Protein AF-A0A927RJQ7-F1 (afdb_monomer)

Structure (mmCIF, N/CA/C/O backbone):
data_AF-A0A927RJQ7-F1
#
_entry.id   AF-A0A927RJQ7-F1
#
loop_
_atom_site.group_PDB
_atom_site.id
_atom_site.type_symbol
_atom_site.label_atom_id
_atom_site.label_alt_id
_atom_site.label_comp_id
_atom_site.label_asym_id
_atom_site.label_entity_id
_atom_site.label_seq_id
_atom_site.pdbx_PDB_ins_code
_atom_site.Cartn_x
_atom_site.Cartn_y
_atom_site.Cartn_z
_atom_site.occupancy
_atom_site.B_iso_or_equiv
_atom_site.auth_seq_id
_atom_site.auth_comp_id
_atom_site.auth_asym_id
_atom_site.auth_atom_id
_atom_site.pdbx_PDB_model_num
ATOM 1 N N . MET A 1 1 ? -22.411 26.945 15.233 1.00 39.84 1 MET A N 1
ATOM 2 C CA . MET A 1 1 ? -22.523 25.471 15.113 1.00 39.84 1 MET A CA 1
ATOM 3 C C . MET A 1 1 ? -21.131 24.851 15.158 1.00 39.84 1 MET A C 1
ATOM 5 O O . MET A 1 1 ? -20.346 25.070 14.247 1.00 39.84 1 MET A O 1
ATOM 9 N N . SER A 1 2 ? -20.791 24.143 16.237 1.00 41.03 2 SER A N 1
ATOM 10 C CA . SER A 1 2 ? -19.469 23.525 16.415 1.00 41.03 2 SER A CA 1
ATOM 11 C C . SER A 1 2 ? -19.493 22.096 15.864 1.00 41.03 2 SER A C 1
ATOM 13 O O . SER A 1 2 ? -20.116 21.210 16.450 1.00 41.03 2 SER A O 1
ATOM 15 N N . TYR A 1 3 ? -18.861 21.863 14.710 1.00 45.94 3 TYR A N 1
ATOM 16 C CA . TYR A 1 3 ? -18.713 20.521 14.148 1.00 45.94 3 TYR A CA 1
ATOM 17 C C . TYR A 1 3 ? -17.745 19.719 15.024 1.00 45.94 3 TYR A C 1
ATOM 19 O O . TYR A 1 3 ? -16.527 19.770 14.841 1.00 45.94 3 TYR A O 1
ATOM 27 N N . LYS A 1 4 ? -18.278 18.950 15.979 1.00 44.16 4 LYS A N 1
ATOM 28 C CA . LYS A 1 4 ? -17.515 17.904 16.668 1.00 44.16 4 LYS A CA 1
ATOM 29 C C . LYS A 1 4 ? -17.004 16.924 15.605 1.00 44.16 4 LYS A C 1
ATOM 31 O O . LYS A 1 4 ? -17.739 16.048 15.157 1.00 44.16 4 LYS A O 1
ATOM 36 N N . LYS A 1 5 ? -15.741 17.071 15.180 1.00 49.97 5 LYS A N 1
ATOM 37 C CA . LYS A 1 5 ? -15.029 16.072 14.369 1.00 49.97 5 LYS A CA 1
ATOM 38 C C . LYS A 1 5 ? -15.040 14.767 15.158 1.00 49.97 5 LYS A C 1
ATOM 40 O O . LYS A 1 5 ? -14.215 14.581 16.050 1.00 49.97 5 LYS A O 1
ATOM 45 N N . SER A 1 6 ? -15.964 13.861 14.847 1.00 49.88 6 SER A N 1
ATOM 46 C CA . SER A 1 6 ? -15.904 12.499 15.360 1.00 49.88 6 SER A CA 1
ATOM 47 C C . SER A 1 6 ? -14.583 11.909 14.867 1.00 49.88 6 SER A C 1
ATOM 49 O O . SER A 1 6 ? -14.448 11.586 13.682 1.00 49.88 6 SER A O 1
ATOM 51 N N . LYS A 1 7 ? -13.577 11.815 15.741 1.00 58.91 7 LYS A N 1
ATOM 52 C CA . LYS A 1 7 ? -12.366 11.035 15.476 1.00 58.91 7 LYS A CA 1
ATOM 53 C C . LYS A 1 7 ? -12.808 9.574 15.440 1.00 58.91 7 LYS A C 1
ATOM 55 O O . LYS A 1 7 ? -12.775 8.885 16.451 1.00 58.91 7 LYS A O 1
ATOM 60 N N . GLY A 1 8 ? -13.338 9.139 14.296 1.00 66.00 8 GLY A N 1
ATOM 61 C CA . GLY A 1 8 ? -13.826 7.779 14.119 1.00 66.00 8 GLY A CA 1
ATOM 62 C C . GLY A 1 8 ? -12.719 6.803 14.499 1.00 66.00 8 GLY A C 1
ATOM 63 O O . GLY A 1 8 ? -11.584 6.961 14.041 1.00 66.00 8 GLY A O 1
ATOM 64 N N . LYS A 1 9 ? -13.042 5.833 15.360 1.00 85.56 9 LYS A N 1
ATOM 65 C CA . LYS A 1 9 ? -12.100 4.820 15.843 1.00 85.56 9 LYS A CA 1
ATOM 66 C C . LYS A 1 9 ? -11.418 4.156 14.644 1.00 85.56 9 LYS A C 1
ATOM 68 O O . LYS A 1 9 ? -12.088 3.656 13.740 1.00 85.56 9 LYS A O 1
ATOM 73 N N . TRP A 1 10 ? -10.088 4.192 14.618 1.00 89.12 10 TRP A N 1
ATOM 74 C CA . TRP A 1 10 ? -9.316 3.492 13.599 1.00 89.12 10 TRP A CA 1
ATOM 75 C C . TRP A 1 10 ? -9.383 1.993 13.876 1.00 89.12 10 TRP A C 1
ATOM 77 O O . TRP A 1 10 ? -9.101 1.533 14.980 1.00 89.12 10 TRP A O 1
ATOM 87 N N . SER A 1 11 ? -9.774 1.239 12.861 1.00 92.06 11 SER A N 1
ATOM 88 C CA . SER A 1 11 ? -9.804 -0.219 12.865 1.00 92.06 11 SER A CA 1
ATOM 89 C C . SER A 1 11 ? -8.676 -0.747 11.990 1.00 92.06 11 SER A C 1
ATOM 91 O O . SER A 1 11 ? -8.353 -0.149 10.958 1.00 92.06 11 SER A O 1
ATOM 93 N N . ARG A 1 12 ? -8.072 -1.864 12.404 1.00 93.38 12 ARG A N 1
ATOM 94 C CA . ARG A 1 12 ? -7.095 -2.573 11.572 1.00 93.38 12 ARG A CA 1
ATOM 95 C C . ARG A 1 12 ? -7.773 -3.052 10.289 1.00 93.38 12 ARG A C 1
ATOM 97 O O . ARG A 1 12 ? -8.951 -3.403 10.279 1.00 93.38 12 ARG A O 1
ATOM 104 N N . SER A 1 13 ? -7.016 -3.030 9.207 1.00 93.06 13 SER A N 1
ATOM 105 C CA . SER A 1 13 ? -7.441 -3.433 7.874 1.00 93.06 13 SER A CA 1
ATOM 106 C C . SER A 1 13 ? -6.27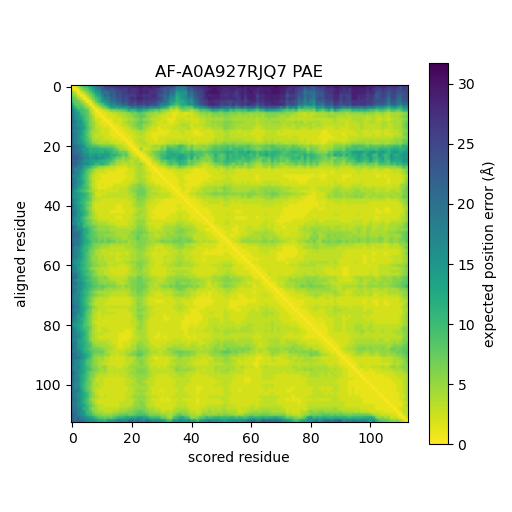2 -4.124 7.181 1.00 93.06 13 SER A C 1
ATOM 108 O O . SER A 1 13 ? -5.122 -3.893 7.534 1.00 93.06 13 SER A O 1
ATOM 110 N N . HIS A 1 14 ? -6.569 -4.965 6.197 1.00 93.38 14 HIS A N 1
ATOM 111 C CA . HIS A 1 14 ? -5.573 -5.653 5.376 1.00 93.38 14 HIS A CA 1
ATOM 112 C C . HIS A 1 14 ? -6.112 -5.771 3.950 1.00 93.38 14 HIS A C 1
ATOM 114 O O . HIS A 1 14 ? -6.355 -6.863 3.449 1.00 93.38 14 HIS A O 1
ATOM 120 N N . LEU A 1 15 ? -6.396 -4.623 3.331 1.00 94.81 15 LEU A N 1
ATOM 121 C CA . LEU A 1 15 ? -7.060 -4.563 2.030 1.00 94.81 15 LEU A CA 1
ATOM 122 C C . LEU A 1 15 ? -6.147 -3.931 0.994 1.00 94.81 15 LEU A C 1
ATOM 124 O O . LEU A 1 15 ? -5.540 -2.896 1.252 1.00 94.81 15 LEU A O 1
ATOM 128 N N . PHE A 1 16 ? -6.119 -4.516 -0.195 1.00 96.00 16 PHE A N 1
ATOM 129 C CA . PHE A 1 16 ? -5.561 -3.867 -1.367 1.00 96.00 16 PHE A CA 1
ATOM 130 C C . PHE A 1 16 ? -6.660 -3.150 -2.138 1.00 96.00 16 PHE A C 1
ATOM 132 O O . PHE A 1 16 ? -7.679 -3.744 -2.482 1.00 96.00 16 PHE A O 1
ATOM 139 N N . LEU A 1 17 ? -6.439 -1.869 -2.410 1.00 95.62 17 LEU A N 1
ATOM 140 C CA . LEU A 1 17 ? -7.286 -1.053 -3.271 1.00 95.62 17 LEU A CA 1
ATOM 141 C C . LEU A 1 17 ? -6.428 -0.363 -4.326 1.00 95.62 17 LEU A C 1
ATOM 143 O O . LEU A 1 17 ? -5.206 -0.277 -4.196 1.00 95.62 17 LEU A O 1
ATOM 147 N N . LYS A 1 18 ? -7.074 0.151 -5.368 1.00 94.94 18 LYS A N 1
ATOM 148 C CA . LYS A 1 18 ? -6.437 1.053 -6.319 1.00 94.94 18 LYS A CA 1
ATOM 149 C C . LYS A 1 18 ? -6.771 2.486 -5.929 1.00 94.94 18 LYS A C 1
ATOM 151 O O . LYS A 1 18 ? -7.918 2.809 -5.618 1.00 94.94 18 LYS A O 1
ATOM 156 N N . ARG A 1 19 ? -5.760 3.346 -5.905 1.00 93.62 19 ARG A N 1
ATOM 157 C CA . ARG A 1 19 ? -5.957 4.785 -5.784 1.00 93.62 19 ARG A CA 1
ATOM 158 C C . ARG A 1 19 ? -6.567 5.292 -7.085 1.00 93.62 19 ARG A C 1
ATOM 160 O O . ARG A 1 19 ? -6.057 4.959 -8.151 1.00 93.62 19 ARG A O 1
ATOM 167 N N . LYS A 1 20 ? -7.638 6.081 -7.015 1.00 91.94 20 LYS A N 1
ATOM 168 C CA . LYS A 1 20 ? -8.206 6.692 -8.219 1.00 91.94 20 LYS A CA 1
ATOM 169 C C . LYS A 1 20 ? -7.175 7.610 -8.867 1.00 91.94 20 LYS A C 1
ATOM 171 O O . LYS A 1 20 ? -6.474 8.345 -8.169 1.00 91.94 20 LYS A O 1
ATOM 176 N N . LYS A 1 21 ? -7.114 7.565 -10.199 1.00 86.81 21 LYS A N 1
ATOM 177 C CA . LYS A 1 21 ? -6.326 8.507 -10.994 1.00 86.81 21 LYS A CA 1
ATOM 178 C C . LYS A 1 21 ? -6.803 9.929 -10.696 1.00 86.81 21 LYS A C 1
ATOM 180 O O . LYS A 1 21 ? -8.005 10.188 -10.654 1.00 86.81 21 LYS A O 1
ATOM 185 N N . THR A 1 22 ? -5.863 10.843 -10.512 1.00 79.19 22 THR A N 1
ATOM 186 C CA . THR A 1 22 ? -6.134 12.283 -10.493 1.00 79.19 22 THR A CA 1
ATOM 187 C C . THR A 1 22 ? -5.598 12.912 -11.779 1.00 79.19 22 THR A C 1
ATOM 189 O O . THR A 1 22 ? -5.011 12.228 -12.616 1.00 79.19 22 THR A O 1
ATOM 192 N N . LYS A 1 23 ? -5.781 14.226 -11.958 1.00 74.44 23 LYS A N 1
ATOM 193 C CA . LYS A 1 23 ? -5.155 14.942 -13.083 1.00 74.44 23 LYS A CA 1
ATOM 194 C C . LYS A 1 23 ? -3.620 14.829 -13.071 1.00 74.44 23 LYS A C 1
ATOM 196 O O . LYS A 1 23 ? -3.021 14.890 -14.135 1.00 74.44 23 LYS A O 1
ATOM 201 N N . ASN A 1 24 ? -3.017 14.617 -11.896 1.00 68.94 24 ASN A N 1
ATOM 202 C CA . ASN A 1 24 ? -1.568 14.694 -11.690 1.00 68.94 24 ASN A CA 1
ATOM 203 C C . ASN A 1 24 ? -0.918 13.359 -11.291 1.00 68.94 24 ASN A C 1
ATOM 205 O O . ASN A 1 24 ? 0.303 13.261 -11.282 1.00 68.94 24 ASN A O 1
ATOM 209 N N . GLU A 1 25 ? -1.702 12.341 -10.932 1.00 70.56 25 GLU A N 1
ATOM 210 C CA . GLU A 1 25 ? -1.187 11.045 -10.482 1.00 70.56 25 GLU A CA 1
ATOM 211 C C . GLU A 1 25 ? -1.983 9.909 -11.122 1.00 70.56 25 GLU A C 1
ATOM 213 O O . GLU A 1 25 ? -3.219 9.907 -11.106 1.00 70.56 25 GLU A O 1
ATOM 218 N N . GLU A 1 26 ? -1.273 8.920 -11.661 1.00 77.69 26 GLU A N 1
ATOM 219 C CA . GLU A 1 26 ? -1.888 7.693 -12.146 1.00 77.69 26 GLU A CA 1
ATOM 220 C C . GLU A 1 26 ? -2.435 6.844 -10.992 1.00 77.69 26 GLU A C 1
ATOM 222 O O . GLU A 1 26 ? -2.107 7.016 -9.816 1.00 77.69 26 GLU A O 1
ATOM 227 N N . GLY A 1 27 ? -3.341 5.925 -11.321 1.00 83.69 27 GLY A N 1
ATOM 228 C CA . GLY A 1 27 ? -3.96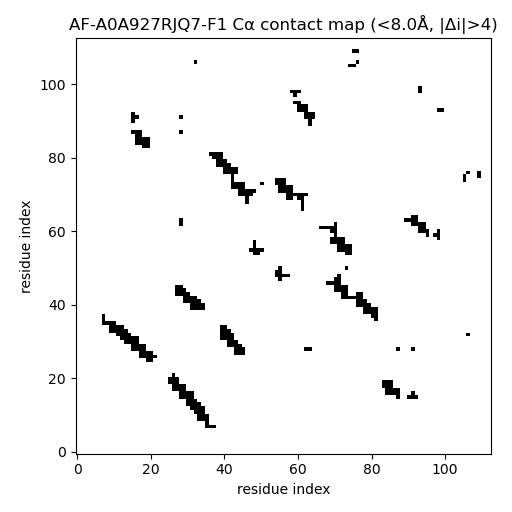6 5.088 -10.310 1.00 83.69 27 GLY A CA 1
ATOM 229 C C . GLY A 1 27 ? -3.020 3.999 -9.814 1.00 83.69 27 GLY A C 1
ATOM 230 O O . GLY A 1 27 ? -2.857 2.978 -10.477 1.00 83.69 27 GLY A O 1
ATOM 231 N N . HIS A 1 28 ? -2.438 4.195 -8.634 1.00 90.31 28 HIS A N 1
ATOM 232 C CA . HIS A 1 28 ? -1.463 3.279 -8.044 1.00 90.31 28 HIS A CA 1
ATOM 233 C C . HIS A 1 28 ? -2.090 2.245 -7.091 1.00 90.31 28 HIS A C 1
ATOM 235 O O . HIS A 1 28 ? -3.112 2.529 -6.452 1.00 90.31 28 HIS A O 1
ATOM 241 N N . PRO A 1 29 ? -1.484 1.054 -6.926 1.00 95.00 29 PRO A N 1
ATOM 242 C CA . PRO A 1 29 ? -1.868 0.131 -5.864 1.00 95.00 29 PRO A CA 1
ATOM 243 C C . PRO A 1 29 ? -1.663 0.754 -4.476 1.00 95.00 29 PRO A C 1
ATOM 245 O O . PRO A 1 29 ? -0.701 1.487 -4.230 1.00 95.00 29 PRO A O 1
ATOM 2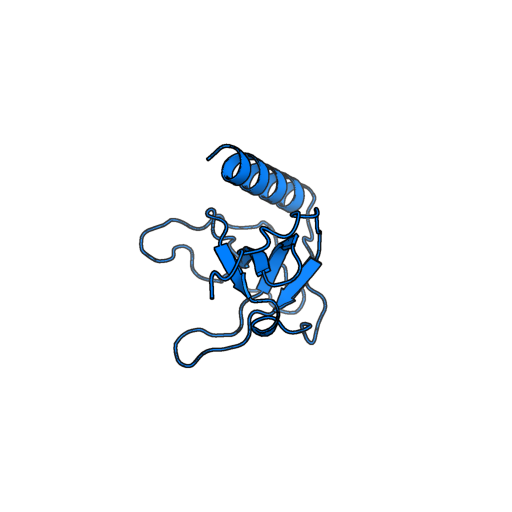48 N N . ALA A 1 30 ? -2.567 0.442 -3.550 1.00 96.50 30 ALA A N 1
ATOM 249 C CA . ALA A 1 30 ? -2.543 0.928 -2.178 1.00 96.50 30 ALA A CA 1
ATOM 250 C C . ALA A 1 30 ? -2.902 -0.187 -1.191 1.00 96.50 30 ALA A C 1
ATOM 252 O O . ALA A 1 30 ?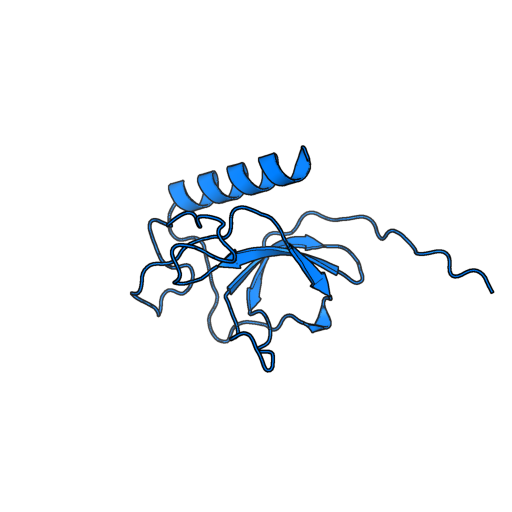 -3.940 -0.838 -1.321 1.00 96.50 30 ALA A O 1
ATOM 253 N N . TYR A 1 31 ? -2.071 -0.368 -0.165 1.00 97.44 31 TYR A N 1
ATOM 254 C CA . TYR A 1 31 ? -2.332 -1.310 0.922 1.00 97.44 31 TYR A CA 1
ATOM 255 C C . TYR A 1 31 ? -2.893 -0.576 2.132 1.00 97.44 31 TYR A C 1
ATOM 257 O O . TYR A 1 31 ? -2.187 0.179 2.800 1.00 97.44 31 TYR A O 1
ATOM 265 N N . ILE A 1 32 ? -4.173 -0.800 2.408 1.00 96.94 32 ILE A N 1
ATOM 266 C CA . ILE A 1 32 ? -4.925 -0.196 3.500 1.00 96.94 32 ILE A CA 1
ATOM 267 C C . ILE A 1 32 ? -4.721 -1.017 4.773 1.00 96.94 32 ILE A C 1
ATOM 269 O O . ILE A 1 32 ? -5.340 -2.074 4.941 1.00 96.94 32 ILE A O 1
ATOM 273 N N . PHE A 1 33 ? -3.911 -0.491 5.691 1.00 95.81 33 PHE A N 1
ATOM 274 C CA . PHE A 1 33 ? -3.615 -1.150 6.965 1.00 95.81 33 PHE A CA 1
ATOM 275 C C . PHE A 1 33 ? -4.507 -0.675 8.123 1.00 95.81 33 PHE A C 1
ATOM 277 O O . PHE A 1 33 ? -4.680 -1.379 9.118 1.00 95.81 33 PHE A O 1
ATOM 284 N N . GLU A 1 34 ? -5.100 0.515 8.005 1.00 95.00 34 GLU A N 1
ATOM 285 C CA . GLU A 1 34 ? -6.024 1.076 8.992 1.00 95.00 34 GLU A CA 1
ATOM 286 C C . GLU A 1 34 ? -7.138 1.872 8.302 1.00 95.00 34 GLU A C 1
ATOM 288 O O . GLU A 1 34 ? -6.933 2.523 7.275 1.00 95.00 34 GLU A O 1
ATOM 293 N N . ARG A 1 35 ? -8.345 1.841 8.869 1.00 94.31 35 ARG A N 1
ATOM 294 C CA . ARG A 1 35 ? -9.504 2.564 8.332 1.00 94.31 35 ARG A CA 1
ATOM 295 C C . ARG A 1 35 ? -10.415 3.094 9.431 1.00 94.31 35 ARG A C 1
ATOM 297 O O . ARG A 1 35 ? -10.585 2.446 10.460 1.00 94.31 35 ARG A O 1
ATOM 304 N N . ASN A 1 36 ? -11.041 4.238 9.186 1.00 92.69 36 ASN A N 1
ATOM 305 C CA . ASN A 1 36 ? -12.177 4.732 9.966 1.00 92.69 36 ASN A CA 1
ATOM 306 C C . ASN A 1 36 ? -13.376 4.978 9.026 1.00 92.69 36 ASN A C 1
ATOM 308 O O . ASN A 1 36 ? -13.364 4.518 7.885 1.00 92.69 36 ASN A O 1
ATOM 312 N N . LYS A 1 37 ? -14.429 5.677 9.465 1.00 90.50 37 LYS A N 1
ATOM 313 C CA . LYS A 1 37 ? -15.613 5.918 8.617 1.00 90.50 37 LYS A CA 1
ATOM 314 C C . LYS A 1 37 ? -15.280 6.672 7.318 1.00 90.50 37 LYS A C 1
ATOM 316 O O . LYS A 1 37 ? -15.772 6.296 6.262 1.00 90.50 37 LYS A O 1
ATOM 321 N N . ASN A 1 38 ? -14.391 7.665 7.383 1.00 92.25 38 ASN A N 1
ATOM 322 C CA . ASN A 1 38 ? -14.188 8.641 6.304 1.00 92.25 38 ASN A CA 1
ATOM 323 C C . ASN A 1 38 ? -12.836 8.502 5.594 1.00 92.25 38 ASN A C 1
ATOM 325 O O . ASN A 1 38 ? -12.666 8.978 4.475 1.00 92.25 38 ASN A O 1
ATOM 329 N N . GLN A 1 39 ? -11.869 7.848 6.231 1.00 94.81 39 GLN A N 1
ATOM 330 C CA . GLN A 1 39 ? -10.475 7.853 5.820 1.00 94.81 39 GLN A CA 1
ATOM 331 C C . GLN A 1 39 ? -9.852 6.460 5.867 1.00 94.81 39 GLN A C 1
ATOM 333 O O . GLN A 1 39 ? -10.327 5.521 6.522 1.00 94.81 39 GLN A O 1
ATOM 338 N N . ARG A 1 40 ? -8.755 6.341 5.130 1.00 95.25 40 ARG A N 1
ATOM 339 C CA . ARG A 1 40 ? -7.926 5.153 4.988 1.00 95.25 40 ARG A CA 1
ATOM 340 C C . ARG A 1 40 ? -6.473 5.555 5.196 1.00 95.25 40 ARG A C 1
ATOM 342 O O . ARG A 1 40 ? -6.012 6.528 4.605 1.00 95.25 40 ARG A O 1
ATOM 349 N N . ARG A 1 41 ? -5.773 4.796 6.030 1.00 95.06 41 ARG A N 1
ATOM 350 C CA . ARG A 1 41 ? -4.323 4.845 6.208 1.00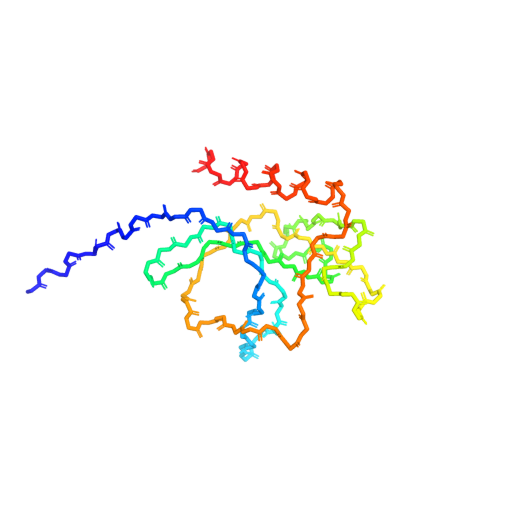 95.06 41 ARG A CA 1
ATOM 351 C C . ARG A 1 41 ? -3.714 3.745 5.360 1.00 95.06 41 ARG A C 1
ATOM 353 O O . ARG A 1 41 ? -4.128 2.586 5.464 1.00 95.06 41 ARG A O 1
ATOM 360 N N . TYR A 1 42 ? -2.781 4.122 4.500 1.00 96.31 42 TYR A N 1
ATOM 361 C CA . TYR A 1 42 ? -2.290 3.227 3.469 1.00 96.31 42 TYR A CA 1
ATOM 362 C C . TYR A 1 42 ? -0.814 3.418 3.154 1.00 96.31 42 TYR A C 1
ATOM 364 O O . TYR A 1 42 ? -0.239 4.477 3.400 1.00 96.31 42 TYR A O 1
ATOM 372 N N . LEU A 1 43 ? -0.224 2.375 2.580 1.00 96.50 43 LEU A N 1
ATOM 373 C C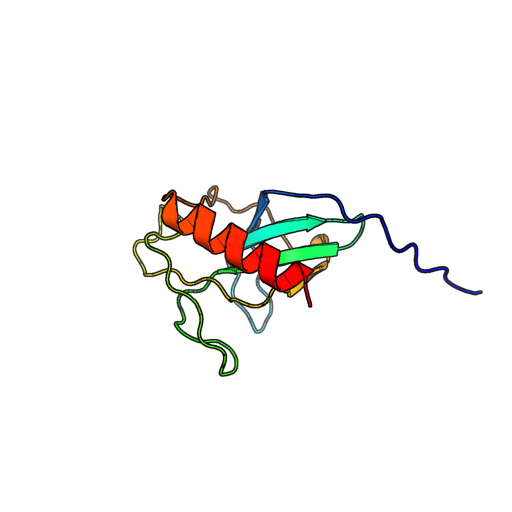A . LEU A 1 43 ? 1.061 2.439 1.897 1.00 96.50 43 LEU A CA 1
ATOM 374 C C . LEU A 1 43 ? 0.816 2.456 0.390 1.00 96.50 43 LEU A C 1
ATOM 376 O O . LEU A 1 43 ? -0.002 1.681 -0.110 1.00 96.50 43 LEU A O 1
ATOM 380 N N . ALA A 1 44 ? 1.492 3.363 -0.311 1.00 95.00 44 ALA A N 1
ATOM 381 C CA . ALA A 1 44 ? 1.414 3.489 -1.762 1.00 95.00 44 ALA A CA 1
ATOM 382 C C . ALA A 1 44 ? 2.505 2.643 -2.422 1.00 95.00 44 ALA A C 1
ATOM 384 O O . ALA A 1 44 ? 3.638 2.628 -1.937 1.00 95.00 44 ALA A O 1
ATOM 385 N N . PHE A 1 45 ? 2.167 1.989 -3.531 1.00 95.06 45 PHE A N 1
ATOM 386 C CA . PHE A 1 45 ? 3.120 1.248 -4.352 1.00 95.06 45 PHE A CA 1
ATOM 387 C C . PHE A 1 45 ? 3.364 1.982 -5.664 1.00 95.06 45 PHE A C 1
ATOM 389 O O . PHE A 1 45 ? 2.458 2.600 -6.215 1.00 95.06 45 PHE A O 1
ATOM 396 N N . THR A 1 46 ? 4.589 1.927 -6.166 1.00 93.81 46 THR A N 1
ATOM 397 C CA . THR A 1 46 ? 5.003 2.636 -7.377 1.00 93.81 46 THR A CA 1
ATOM 398 C C . THR A 1 46 ? 6.119 1.882 -8.091 1.00 93.81 46 THR A C 1
ATOM 400 O O . THR A 1 46 ? 6.777 1.024 -7.506 1.00 93.81 46 THR A O 1
ATOM 403 N N . HIS A 1 47 ? 6.355 2.208 -9.357 1.00 93.06 47 HIS A N 1
ATOM 404 C CA . HIS A 1 47 ? 7.515 1.716 -10.100 1.00 93.06 47 HIS A CA 1
ATOM 405 C C . HIS A 1 47 ? 8.761 2.578 -9.879 1.00 93.06 47 HIS A C 1
ATOM 407 O O . HIS A 1 47 ? 9.869 2.134 -10.167 1.00 93.06 47 HIS A O 1
ATOM 413 N N . SER A 1 48 ? 8.604 3.781 -9.325 1.00 92.56 48 SER A N 1
ATOM 414 C CA . SER A 1 48 ? 9.721 4.690 -9.083 1.00 92.56 48 SER A CA 1
ATOM 415 C C . SER A 1 48 ? 10.500 4.296 -7.830 1.00 92.56 48 SER A C 1
ATOM 417 O O . SER A 1 48 ? 9.929 4.113 -6.754 1.00 92.56 48 SER A O 1
ATOM 419 N N . SER A 1 49 ? 11.827 4.266 -7.935 1.00 93.56 49 SER A N 1
ATOM 420 C CA . SER A 1 49 ? 12.734 4.015 -6.806 1.00 93.56 49 SER A CA 1
ATOM 421 C C . SER A 1 49 ? 12.744 5.146 -5.768 1.00 93.56 49 SER A C 1
ATOM 423 O O . SER A 1 49 ? 13.220 4.964 -4.647 1.00 93.56 49 SER A O 1
ATOM 425 N N . SER A 1 50 ? 12.200 6.319 -6.105 1.00 92.94 50 SER A N 1
ATOM 426 C CA . SER A 1 50 ? 12.022 7.438 -5.180 1.00 92.94 50 SER A CA 1
ATOM 427 C C . SER A 1 50 ? 10.781 8.270 -5.503 1.00 92.94 50 SER A C 1
ATOM 429 O O . SER A 1 50 ? 10.245 8.242 -6.612 1.00 92.94 50 SER A O 1
ATOM 431 N N . THR A 1 51 ? 10.292 9.005 -4.508 1.00 89.44 51 THR A N 1
ATOM 432 C CA . THR A 1 51 ? 9.177 9.947 -4.637 1.00 89.44 51 THR A CA 1
ATOM 433 C C . THR A 1 51 ? 9.440 11.136 -3.724 1.00 89.44 51 THR A C 1
ATOM 435 O O . THR A 1 51 ? 9.692 10.950 -2.539 1.00 89.44 51 THR A O 1
ATOM 438 N N . ASN A 1 52 ? 9.407 12.363 -4.255 1.00 87.12 52 ASN A N 1
ATOM 439 C CA . ASN A 1 52 ? 9.650 13.592 -3.485 1.00 87.12 52 ASN A CA 1
ATOM 440 C C . ASN A 1 52 ? 10.929 13.538 -2.624 1.00 87.12 52 ASN A C 1
ATOM 442 O O . ASN A 1 52 ? 10.900 13.870 -1.442 1.00 87.12 52 ASN A O 1
ATOM 446 N N . LYS A 1 53 ? 12.048 13.087 -3.214 1.00 91.00 53 LYS A N 1
ATOM 447 C CA . LYS A 1 53 ? 13.360 12.903 -2.551 1.00 91.00 53 LYS A CA 1
ATOM 448 C C . LYS A 1 53 ? 13.397 11.822 -1.458 1.00 91.00 53 LYS A C 1
ATOM 450 O O . LYS A 1 53 ? 14.430 11.632 -0.824 1.00 91.00 53 LYS A O 1
ATOM 455 N N . ILE A 1 54 ? 12.311 11.078 -1.255 1.00 92.81 54 ILE A N 1
ATOM 456 C CA . ILE A 1 54 ? 12.265 9.928 -0.350 1.00 92.81 54 ILE A CA 1
ATOM 457 C C . ILE A 1 54 ? 12.535 8.665 -1.162 1.00 92.81 54 ILE A C 1
ATOM 459 O O . ILE A 1 54 ? 11.881 8.415 -2.175 1.00 92.81 54 ILE A O 1
ATOM 463 N N . LYS A 1 55 ? 13.498 7.859 -0.711 1.00 95.62 55 LYS A N 1
ATOM 464 C CA . LYS A 1 55 ? 13.804 6.560 -1.314 1.00 95.62 55 LYS A CA 1
ATOM 465 C C . LYS A 1 55 ? 12.685 5.563 -1.002 1.00 95.62 55 LYS A C 1
ATOM 467 O O . LYS A 1 55 ? 12.361 5.337 0.165 1.00 95.62 55 LYS A O 1
ATOM 472 N N . ASN A 1 56 ? 12.111 4.974 -2.045 1.00 96.12 56 ASN A N 1
ATOM 473 C CA . ASN A 1 56 ? 11.140 3.896 -1.920 1.00 96.12 56 ASN A CA 1
ATOM 474 C C . ASN A 1 56 ? 11.867 2.568 -1.699 1.00 96.12 56 ASN A C 1
ATOM 476 O O . ASN A 1 56 ? 13.035 2.407 -2.055 1.00 96.12 56 ASN A O 1
ATOM 480 N N . ILE A 1 57 ? 11.175 1.619 -1.080 1.00 96.31 57 ILE A N 1
ATOM 481 C CA . ILE A 1 57 ? 11.740 0.316 -0.744 1.00 96.31 57 ILE A CA 1
ATOM 482 C C . ILE A 1 57 ? 11.287 -0.679 -1.810 1.00 96.31 57 ILE A C 1
ATOM 484 O O . ILE A 1 57 ? 10.087 -0.867 -1.988 1.00 96.31 57 ILE A O 1
ATOM 488 N N . GLU A 1 58 ? 12.235 -1.268 -2.535 1.00 96.44 58 GLU A N 1
ATOM 489 C CA . GLU A 1 58 ? 11.961 -2.297 -3.546 1.00 96.44 58 GLU A CA 1
ATOM 490 C C . GLU A 1 58 ? 11.375 -3.553 -2.887 1.00 96.44 58 GLU A C 1
ATOM 492 O O . GLU A 1 58 ? 11.771 -3.926 -1.780 1.00 96.44 58 GLU A O 1
ATOM 497 N N . LEU A 1 59 ? 10.402 -4.164 -3.558 1.00 95.62 59 LEU A N 1
ATOM 498 C CA . LEU A 1 59 ? 9.806 -5.442 -3.182 1.00 95.62 59 LEU A CA 1
ATOM 499 C C . LEU A 1 59 ? 10.398 -6.563 -4.027 1.00 95.62 59 LEU A C 1
ATOM 501 O O . LEU A 1 59 ? 10.756 -6.342 -5.184 1.00 95.62 59 LEU A O 1
ATOM 505 N N . ASP A 1 60 ? 10.395 -7.779 -3.487 1.00 94.19 60 ASP A N 1
ATOM 506 C CA . ASP A 1 60 ? 10.856 -8.958 -4.222 1.00 94.19 60 ASP A CA 1
ATOM 507 C C . ASP A 1 60 ? 9.976 -9.225 -5.455 1.00 94.19 60 ASP A C 1
ATOM 509 O O . ASP A 1 60 ? 10.458 -9.675 -6.496 1.00 94.19 60 ASP A O 1
ATOM 513 N N . LYS A 1 61 ? 8.662 -8.981 -5.338 1.00 93.56 61 LYS A N 1
ATOM 514 C CA . LYS A 1 61 ? 7.692 -9.165 -6.426 1.00 93.56 61 LYS A CA 1
ATOM 515 C C . LYS A 1 61 ? 6.684 -8.026 -6.493 1.00 93.56 61 LYS A C 1
ATOM 517 O O . LYS A 1 61 ? 6.323 -7.413 -5.489 1.00 93.56 61 LYS A O 1
ATOM 522 N N . ASN A 1 62 ? 6.162 -7.791 -7.695 1.00 94.75 62 ASN A N 1
ATOM 523 C CA . ASN A 1 62 ? 5.088 -6.832 -7.895 1.00 94.75 62 ASN A CA 1
ATOM 524 C C . ASN A 1 62 ? 3.783 -7.297 -7.230 1.00 94.75 62 ASN A C 1
ATOM 526 O O . ASN A 1 62 ? 3.419 -8.477 -7.263 1.00 94.75 62 ASN A O 1
ATOM 530 N N . VAL A 1 63 ? 3.081 -6.347 -6.609 1.00 93.81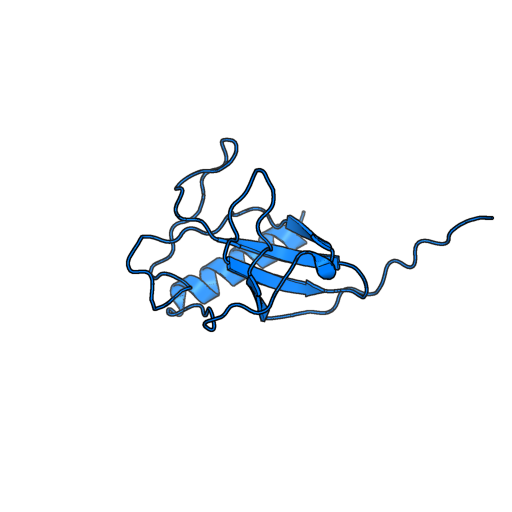 63 VAL A N 1
ATOM 531 C CA . VAL A 1 63 ? 1.772 -6.585 -5.993 1.00 93.81 63 VAL A CA 1
ATOM 532 C C . VAL A 1 63 ? 0.684 -6.839 -7.035 1.00 93.81 63 VAL A C 1
ATOM 534 O O . VAL A 1 63 ? -0.272 -7.552 -6.727 1.00 93.81 63 VAL A O 1
ATOM 537 N N . ASP A 1 64 ? 0.836 -6.305 -8.252 1.00 93.00 64 ASP A N 1
ATOM 538 C CA . ASP A 1 64 ? 0.045 -6.694 -9.421 1.00 93.00 64 ASP A CA 1
ATOM 539 C C . ASP A 1 64 ? 0.748 -7.847 -10.145 1.00 93.00 64 ASP A C 1
ATOM 541 O O . ASP A 1 64 ? 1.835 -7.684 -10.689 1.00 93.00 64 ASP A O 1
ATOM 545 N N . SER A 1 65 ? 0.123 -9.027 -10.163 1.00 89.06 65 SER A N 1
ATOM 546 C CA . SER A 1 65 ? 0.685 -10.217 -10.819 1.00 89.06 65 SER A CA 1
ATOM 547 C C . SER A 1 65 ? 0.733 -10.142 -12.339 1.00 89.06 65 SER A C 1
ATOM 549 O O . SER A 1 65 ? 1.357 -11.003 -12.947 1.00 89.06 65 SER A O 1
ATOM 551 N N . ARG A 1 66 ? 0.057 -9.174 -12.960 1.00 89.56 66 ARG A N 1
ATOM 552 C CA . ARG A 1 66 ? 0.106 -8.989 -14.417 1.00 89.56 66 ARG A CA 1
ATOM 553 C C . ARG A 1 66 ? 1.215 -8.033 -14.840 1.00 89.56 66 ARG A C 1
ATOM 555 O O . ARG A 1 66 ? 1.435 -7.857 -16.033 1.00 89.56 66 ARG A O 1
ATOM 562 N N . ASP A 1 67 ? 1.878 -7.400 -13.878 1.00 88.00 67 ASP A N 1
ATOM 563 C CA . ASP A 1 67 ? 2.927 -6.432 -14.137 1.00 88.00 67 ASP A CA 1
ATOM 564 C C . ASP A 1 67 ? 4.286 -6.987 -13.708 1.00 88.00 67 ASP A C 1
ATOM 566 O O . ASP A 1 67 ? 4.600 -7.109 -12.524 1.00 88.00 67 ASP A O 1
ATOM 570 N N . ASN A 1 68 ? 5.112 -7.295 -14.705 1.00 89.00 68 ASN A N 1
ATOM 571 C CA . ASN A 1 68 ? 6.448 -7.853 -14.509 1.00 89.00 68 ASN A CA 1
ATOM 572 C C . ASN A 1 68 ? 7.497 -6.791 -14.144 1.00 89.00 68 ASN A C 1
ATOM 574 O O . ASN A 1 68 ? 8.661 -7.124 -13.918 1.00 89.00 68 ASN A O 1
ATOM 578 N N . ARG A 1 69 ? 7.123 -5.508 -14.096 1.00 92.50 69 ARG A N 1
ATOM 579 C CA . ARG A 1 69 ? 8.033 -4.433 -13.697 1.00 92.50 69 ARG A CA 1
ATOM 580 C C . ARG A 1 69 ? 8.300 -4.483 -12.197 1.00 92.50 69 ARG A C 1
ATOM 582 O O . ARG A 1 69 ? 7.483 -4.954 -11.404 1.00 92.50 69 ARG A O 1
ATOM 589 N N . LYS A 1 70 ? 9.434 -3.902 -11.801 1.00 94.12 70 LYS A N 1
ATOM 590 C CA . LYS A 1 70 ? 9.795 -3.714 -10.393 1.00 94.12 70 LYS A CA 1
ATOM 591 C C . LYS A 1 70 ? 8.746 -2.887 -9.664 1.00 94.12 70 LYS A C 1
ATOM 593 O O . LYS A 1 70 ? 8.246 -1.893 -10.191 1.00 94.12 70 LYS A O 1
ATOM 598 N N . CYS A 1 71 ? 8.456 -3.275 -8.431 1.00 94.88 71 CYS A N 1
ATOM 599 C CA . CYS A 1 71 ? 7.512 -2.590 -7.565 1.00 94.88 71 CYS A CA 1
ATOM 600 C C . CYS A 1 71 ? 8.229 -2.127 -6.305 1.00 94.88 71 CYS A C 1
ATOM 602 O O . CYS A 1 71 ? 9.022 -2.860 -5.722 1.00 94.88 71 CYS A O 1
ATOM 604 N N . HIS A 1 72 ? 7.923 -0.913 -5.880 1.00 96.69 72 HIS A N 1
ATOM 605 C CA . HIS A 1 72 ? 8.448 -0.321 -4.668 1.00 96.69 72 HIS A CA 1
ATOM 606 C C . HIS A 1 72 ? 7.291 0.125 -3.789 1.00 96.69 72 HIS A C 1
ATOM 608 O O . HIS A 1 72 ? 6.244 0.545 -4.283 1.00 96.69 72 HIS A O 1
ATOM 614 N N . VAL A 1 73 ? 7.496 0.095 -2.479 1.00 96.56 73 VAL A N 1
ATOM 615 C CA . VAL A 1 73 ? 6.582 0.672 -1.499 1.00 96.56 73 VAL A CA 1
ATOM 616 C C . VAL A 1 73 ? 7.146 1.979 -0.953 1.00 96.56 73 VAL A C 1
ATOM 618 O O . VAL A 1 73 ? 8.327 2.087 -0.615 1.00 96.56 73 VAL A O 1
ATOM 621 N N . HIS A 1 74 ? 6.284 2.984 -0.837 1.00 95.19 74 HIS A N 1
ATOM 622 C CA . HIS A 1 74 ? 6.630 4.227 -0.165 1.00 95.19 74 HIS A CA 1
ATOM 623 C C . HIS A 1 74 ? 6.717 3.991 1.357 1.00 95.19 74 HIS A C 1
ATOM 625 O O . HIS A 1 74 ? 5.748 3.507 1.949 1.00 95.19 74 HIS A O 1
ATOM 631 N N . PRO A 1 75 ? 7.830 4.343 2.031 1.00 95.19 75 PRO A N 1
ATOM 632 C CA . PRO A 1 75 ? 8.053 3.986 3.438 1.00 95.19 75 PRO A CA 1
ATOM 633 C C . PRO A 1 75 ? 7.196 4.795 4.423 1.00 95.19 75 PRO A C 1
ATOM 635 O O . PRO A 1 75 ? 7.052 4.420 5.588 1.00 95.19 75 PRO A O 1
ATOM 638 N N . ILE A 1 76 ? 6.636 5.918 3.975 1.00 94.50 76 ILE A N 1
ATOM 639 C CA . ILE A 1 76 ? 5.757 6.766 4.786 1.00 94.50 76 ILE A CA 1
ATOM 640 C C . ILE A 1 76 ? 4.305 6.461 4.441 1.00 94.50 76 ILE A C 1
ATOM 642 O O . ILE A 1 76 ? 3.918 6.525 3.270 1.00 94.50 76 ILE A O 1
ATOM 646 N N . ALA A 1 77 ? 3.512 6.171 5.471 1.00 94.25 77 ALA A N 1
ATOM 647 C CA . ALA A 1 77 ? 2.080 5.982 5.354 1.00 94.25 77 ALA A CA 1
ATOM 648 C C . ALA A 1 77 ? 1.374 7.288 4.990 1.00 94.25 77 ALA A C 1
ATOM 650 O O . ALA A 1 77 ? 1.659 8.355 5.531 1.00 94.25 77 ALA A O 1
ATOM 651 N N . LYS A 1 78 ? 0.403 7.180 4.089 1.00 93.12 78 LYS A N 1
ATOM 652 C CA . LYS A 1 78 ? -0.448 8.284 3.657 1.00 93.12 78 LYS A CA 1
ATOM 653 C C . LYS A 1 78 ? -1.859 8.105 4.213 1.00 93.12 78 LYS A C 1
ATOM 655 O O . LYS A 1 78 ? -2.277 6.998 4.562 1.00 93.12 78 LYS A O 1
ATOM 660 N N . ILE A 1 79 ? -2.605 9.205 4.283 1.00 93.62 79 ILE A N 1
ATOM 661 C CA . ILE A 1 79 ? -4.024 9.217 4.652 1.00 93.62 79 ILE A CA 1
ATOM 662 C C . ILE A 1 79 ? -4.813 9.803 3.495 1.00 93.62 79 ILE A C 1
ATOM 664 O O . ILE A 1 79 ? -4.411 10.811 2.923 1.00 93.62 79 ILE A O 1
ATOM 668 N N . ALA A 1 80 ? -5.933 9.177 3.153 1.00 93.06 80 ALA A N 1
ATOM 669 C CA . ALA A 1 80 ? -6.849 9.722 2.165 1.00 93.06 80 ALA A CA 1
ATOM 670 C C . ALA A 1 80 ? -8.298 9.299 2.417 1.00 93.06 80 ALA A C 1
ATOM 672 O O . ALA A 1 80 ? -8.558 8.429 3.254 1.00 93.06 80 ALA A O 1
ATOM 673 N N . ASN A 1 81 ? -9.241 9.918 1.705 1.00 94.31 81 ASN A N 1
ATOM 674 C CA . ASN A 1 81 ? -10.664 9.662 1.886 1.00 94.31 81 ASN A CA 1
ATOM 675 C C . ASN A 1 81 ? -11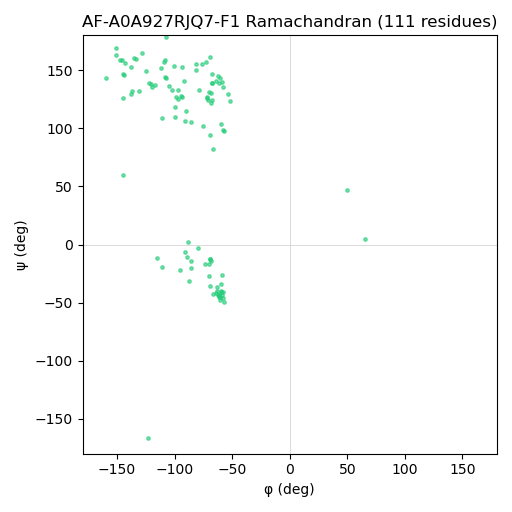.072 8.331 1.253 1.00 94.31 81 ASN A C 1
ATOM 677 O O . ASN A 1 81 ? -10.435 7.854 0.315 1.00 94.31 81 ASN A O 1
ATOM 681 N N . VAL A 1 82 ? -12.157 7.728 1.748 1.00 93.56 82 VAL A N 1
ATOM 682 C CA . VAL A 1 82 ? -12.663 6.448 1.213 1.00 93.56 82 VAL A CA 1
ATOM 683 C C . VAL A 1 82 ? -12.984 6.537 -0.279 1.00 93.56 82 VAL A C 1
ATOM 685 O O . VAL A 1 82 ? -12.656 5.622 -1.027 1.00 93.56 82 VAL A O 1
ATOM 688 N N . ASN A 1 83 ? -13.580 7.652 -0.704 1.00 93.19 83 ASN A N 1
ATOM 689 C CA . ASN A 1 83 ? -14.084 7.855 -2.067 1.00 93.19 83 ASN A CA 1
ATOM 690 C C . ASN A 1 83 ? -12.987 7.977 -3.121 1.00 93.19 83 ASN A C 1
ATOM 692 O O . ASN A 1 83 ? -13.260 7.901 -4.317 1.00 93.19 83 ASN A O 1
ATOM 696 N N . ASP A 1 84 ? -11.753 8.151 -2.677 1.00 93.69 84 ASP A N 1
ATOM 697 C CA . ASP A 1 84 ? -10.600 8.268 -3.542 1.00 93.69 84 ASP A CA 1
ATOM 698 C C . ASP A 1 84 ? -9.967 6.898 -3.879 1.00 93.69 84 ASP A C 1
ATOM 700 O O . ASP A 1 84 ? -8.912 6.820 -4.514 1.00 93.69 84 ASP A O 1
ATOM 704 N N . PHE A 1 85 ? -10.558 5.811 -3.384 1.00 94.69 85 PHE A N 1
ATOM 705 C CA . PHE A 1 85 ? -10.150 4.451 -3.699 1.00 94.69 85 PHE A CA 1
ATOM 706 C C . PHE A 1 85 ? -11.221 3.760 -4.530 1.00 94.69 85 PHE A C 1
ATOM 708 O O . PHE A 1 85 ? -12.414 4.044 -4.420 1.00 94.69 85 PHE A O 1
ATOM 715 N N . GLU A 1 86 ? -10.779 2.816 -5.341 1.00 94.44 86 GLU A N 1
ATOM 716 C CA . GLU A 1 86 ? -11.625 1.927 -6.118 1.00 94.44 86 GLU A CA 1
ATOM 717 C C . GLU A 1 86 ? -11.132 0.487 -5.980 1.00 94.44 86 GLU A C 1
ATOM 719 O O . GLU A 1 86 ? -9.985 0.223 -5.591 1.00 94.44 86 GLU A O 1
ATOM 724 N N . LYS A 1 87 ? -12.021 -0.466 -6.267 1.00 93.00 87 LYS A N 1
ATOM 725 C CA . LYS A 1 87 ? -11.613 -1.865 -6.358 1.00 93.00 87 LYS A CA 1
ATOM 726 C C . LYS A 1 87 ? -10.715 -2.009 -7.588 1.00 93.00 87 LYS A C 1
ATOM 728 O O . LYS A 1 87 ? -11.086 -1.523 -8.656 1.00 93.00 87 LYS A O 1
ATOM 733 N N . PRO A 1 88 ? -9.538 -2.636 -7.460 1.00 91.06 88 PRO A N 1
ATOM 734 C CA . PRO A 1 88 ? -8.716 -2.885 -8.625 1.00 91.06 88 PRO A CA 1
ATOM 735 C C . PRO A 1 88 ? -9.422 -3.906 -9.522 1.00 91.06 88 PRO A C 1
ATOM 737 O O . PRO A 1 88 ? -10.092 -4.810 -9.026 1.00 91.06 88 PRO A O 1
ATOM 740 N N . VAL A 1 89 ? -9.251 -3.775 -10.840 1.00 88.19 89 VAL A N 1
ATOM 741 C CA . VAL A 1 89 ? -9.796 -4.745 -11.809 1.00 88.19 89 VAL A CA 1
ATOM 742 C C . VAL A 1 89 ? -9.232 -6.141 -11.536 1.00 88.19 89 VAL A C 1
ATOM 744 O O . VAL A 1 89 ? -9.924 -7.135 -11.708 1.00 88.19 89 VAL A O 1
ATOM 747 N N . ASN A 1 90 ? -7.976 -6.209 -11.082 1.00 87.25 90 ASN A N 1
ATOM 748 C CA . ASN A 1 90 ? -7.320 -7.448 -10.684 1.00 87.25 90 ASN A CA 1
ATOM 749 C C . ASN A 1 90 ? -6.842 -7.348 -9.237 1.00 87.25 90 ASN A C 1
ATOM 751 O O . ASN A 1 90 ? -6.334 -6.299 -8.836 1.00 87.25 90 ASN A O 1
ATOM 755 N N . PRO A 1 91 ? -6.996 -8.412 -8.438 1.00 89.88 91 PRO A N 1
ATOM 756 C CA . PRO A 1 91 ? -6.640 -8.368 -7.032 1.00 89.88 91 PRO A CA 1
ATOM 757 C C . PRO A 1 91 ? -5.125 -8.226 -6.864 1.00 89.88 91 PRO A C 1
ATOM 759 O O . PRO A 1 91 ? -4.350 -9.056 -7.339 1.00 89.88 91 PRO A O 1
ATOM 762 N N . TYR A 1 92 ? -4.705 -7.186 -6.144 1.00 94.56 92 TYR A N 1
ATOM 763 C CA . TYR A 1 92 ? -3.314 -7.057 -5.721 1.00 94.56 92 TYR A CA 1
ATOM 764 C C . TYR A 1 92 ? -3.050 -7.900 -4.476 1.00 94.56 92 TYR A C 1
ATOM 766 O O . TYR A 1 92 ? -3.928 -8.091 -3.630 1.00 94.56 92 TYR A O 1
ATOM 774 N N . SER A 1 93 ? -1.816 -8.370 -4.330 1.00 94.56 93 SER A N 1
ATOM 775 C CA . SER A 1 93 ? -1.416 -9.174 -3.177 1.00 94.56 93 SER A CA 1
ATOM 776 C C . SER A 1 93 ? 0.096 -9.160 -2.988 1.00 94.56 93 SER A C 1
ATOM 778 O O . SER A 1 93 ? 0.827 -9.272 -3.970 1.00 94.56 93 SER A O 1
ATOM 780 N N . LEU A 1 94 ? 0.564 -9.153 -1.738 1.00 94.25 94 LEU A N 1
ATOM 781 C CA . LEU A 1 94 ? 1.971 -9.427 -1.426 1.00 94.25 94 LEU A CA 1
ATOM 782 C C . LEU A 1 94 ? 2.281 -10.898 -1.714 1.00 94.25 94 LEU A C 1
ATOM 784 O O . LEU A 1 94 ? 1.643 -11.786 -1.141 1.00 94.25 94 LEU A O 1
ATOM 788 N N . LYS A 1 95 ? 3.247 -11.146 -2.599 1.00 92.00 95 LYS A N 1
ATOM 789 C CA . LYS A 1 95 ? 3.536 -12.492 -3.109 1.00 92.00 95 LYS A CA 1
ATOM 790 C C . LYS A 1 95 ? 4.523 -13.265 -2.236 1.00 92.00 95 LYS A C 1
ATOM 792 O O . LYS A 1 95 ? 4.410 -14.483 -2.154 1.00 92.00 95 LYS A O 1
ATOM 797 N N . THR A 1 96 ? 5.462 -12.589 -1.575 1.00 94.06 96 THR A N 1
ATOM 798 C CA . THR A 1 96 ? 6.491 -13.240 -0.749 1.00 94.06 96 THR A CA 1
ATOM 799 C C . THR A 1 96 ? 6.255 -12.991 0.741 1.00 94.06 96 THR A C 1
ATOM 801 O O . THR A 1 96 ? 5.586 -12.033 1.141 1.00 94.06 96 THR A O 1
ATOM 804 N N . ASN A 1 97 ? 6.790 -13.870 1.593 1.00 94.69 97 ASN A N 1
ATOM 805 C CA . ASN A 1 97 ? 6.760 -13.658 3.043 1.00 94.69 97 ASN A CA 1
ATOM 806 C C . ASN A 1 97 ? 7.671 -12.498 3.456 1.00 94.69 97 ASN A C 1
ATOM 808 O O . ASN A 1 97 ? 7.274 -11.703 4.305 1.00 94.69 97 ASN A O 1
ATOM 812 N N . ARG A 1 98 ? 8.808 -12.331 2.773 1.00 94.62 98 ARG A N 1
ATOM 813 C CA . ARG A 1 98 ? 9.725 -11.209 2.981 1.00 94.62 98 ARG A CA 1
ATOM 814 C C . ARG A 1 98 ? 9.035 -9.862 2.761 1.00 94.62 98 ARG A C 1
ATOM 816 O O . ARG A 1 98 ? 9.117 -8.992 3.625 1.00 94.62 98 ARG A O 1
ATOM 823 N N . ASP A 1 99 ? 8.263 -9.719 1.681 1.00 94.25 99 ASP A N 1
ATOM 824 C CA . ASP A 1 99 ? 7.488 -8.500 1.411 1.00 94.25 99 ASP A CA 1
ATOM 825 C C . ASP A 1 99 ? 6.430 -8.256 2.499 1.00 94.25 99 ASP A C 1
ATOM 827 O O . ASP A 1 99 ? 6.226 -7.127 2.948 1.00 94.25 99 ASP A O 1
ATOM 831 N N . LYS A 1 100 ? 5.761 -9.313 2.984 1.00 95.31 100 LYS A N 1
ATOM 832 C CA . LYS A 1 100 ? 4.788 -9.203 4.087 1.00 95.31 100 LYS A CA 1
ATOM 833 C C . LYS A 1 100 ? 5.443 -8.714 5.377 1.00 95.31 100 LYS A C 1
ATOM 835 O O . LYS A 1 100 ? 4.865 -7.865 6.059 1.00 95.31 100 LYS A O 1
ATOM 840 N N . GLU A 1 101 ? 6.614 -9.234 5.723 1.00 96.44 101 GLU A N 1
ATOM 841 C CA . GLU A 1 101 ? 7.366 -8.816 6.911 1.00 96.44 101 GLU A CA 1
ATOM 842 C C . GLU A 1 101 ? 7.868 -7.380 6.792 1.00 96.44 101 GLU A C 1
ATOM 844 O O . GLU A 1 101 ? 7.696 -6.585 7.718 1.00 96.44 101 GLU A O 1
ATOM 849 N N . LEU A 1 102 ? 8.382 -7.012 5.621 1.00 95.81 102 LEU A N 1
ATOM 850 C CA . LEU A 1 102 ? 8.806 -5.655 5.301 1.00 95.81 102 LEU A CA 1
ATOM 851 C C . LEU A 1 102 ? 7.655 -4.659 5.478 1.00 95.81 102 LEU A C 1
ATOM 853 O O . LEU A 1 102 ? 7.792 -3.665 6.196 1.00 95.81 102 LEU A O 1
ATOM 857 N N . ILE A 1 103 ? 6.484 -4.958 4.910 1.00 95.69 103 ILE A N 1
ATOM 858 C CA . ILE A 1 103 ? 5.282 -4.125 5.040 1.00 95.69 103 ILE A CA 1
ATOM 859 C C . ILE A 1 103 ? 4.835 -4.012 6.502 1.00 95.69 103 ILE A C 1
ATOM 861 O O . ILE A 1 103 ? 4.531 -2.909 6.965 1.00 95.69 103 ILE A O 1
ATOM 865 N N . LYS A 1 104 ? 4.836 -5.113 7.265 1.00 95.44 104 LYS A N 1
ATOM 866 C CA . LYS A 1 104 ? 4.550 -5.077 8.711 1.00 95.44 104 LYS A CA 1
ATOM 867 C C . LYS A 1 104 ? 5.539 -4.176 9.454 1.00 95.44 104 LYS A C 1
ATOM 869 O O . LYS A 1 104 ? 5.114 -3.370 10.281 1.00 95.44 104 LYS A O 1
ATOM 874 N N . GLY A 1 105 ? 6.830 -4.266 9.138 1.00 95.81 105 GLY A N 1
ATOM 875 C CA . GLY A 1 105 ? 7.877 -3.424 9.714 1.00 95.81 105 GLY A CA 1
ATOM 876 C C . GLY A 1 105 ? 7.655 -1.937 9.431 1.00 95.81 105 GLY A C 1
ATOM 877 O O . GLY A 1 105 ? 7.729 -1.116 10.347 1.00 95.81 105 GLY A O 1
ATOM 878 N N . ILE A 1 106 ? 7.304 -1.586 8.190 1.00 95.19 106 ILE A N 1
ATOM 879 C CA . ILE A 1 106 ? 6.964 -0.209 7.803 1.00 95.19 106 ILE A CA 1
ATOM 880 C C . ILE A 1 106 ? 5.753 0.292 8.596 1.00 95.19 106 ILE A C 1
ATOM 882 O O . ILE A 1 106 ? 5.793 1.387 9.160 1.00 95.19 106 ILE A O 1
ATOM 886 N N . ILE A 1 107 ? 4.684 -0.502 8.683 1.00 94.38 107 ILE A N 1
ATOM 887 C CA . ILE A 1 107 ? 3.463 -0.120 9.407 1.00 94.38 107 ILE A CA 1
ATOM 888 C C . ILE A 1 107 ? 3.763 0.112 10.888 1.00 94.38 107 ILE A C 1
ATOM 890 O O . ILE A 1 107 ? 3.341 1.123 11.443 1.00 94.38 107 ILE A O 1
ATOM 894 N N . SER A 1 108 ? 4.528 -0.778 11.520 1.00 93.62 108 SER A N 1
ATOM 895 C CA . SER A 1 108 ? 4.928 -0.635 12.923 1.00 93.62 108 SER A CA 1
ATOM 896 C C . SER A 1 108 ? 5.727 0.646 13.169 1.00 93.62 108 SER A C 1
ATOM 898 O O . SER A 1 108 ? 5.470 1.340 14.151 1.00 93.62 108 SER A O 1
ATOM 900 N N . LYS A 1 109 ? 6.639 1.015 12.258 1.00 93.00 109 LYS A N 1
ATOM 901 C CA . LYS A 1 109 ? 7.384 2.284 12.333 1.00 93.00 109 LYS A CA 1
ATOM 902 C C . LYS A 1 109 ? 6.465 3.503 12.207 1.00 93.00 109 LYS A C 1
ATOM 904 O O . LYS A 1 109 ? 6.618 4.453 12.965 1.00 93.00 109 LYS A O 1
ATOM 909 N N . ASN A 1 110 ? 5.483 3.458 11.305 1.00 91.06 110 ASN A N 1
ATOM 910 C CA . ASN A 1 110 ? 4.524 4.551 11.102 1.00 91.06 110 ASN A CA 1
ATOM 911 C C . ASN A 1 110 ? 3.526 4.723 12.265 1.00 91.06 110 ASN A C 1
ATOM 913 O O . ASN A 1 110 ? 2.899 5.769 12.353 1.00 91.06 110 ASN A O 1
ATOM 917 N N . LYS A 1 111 ? 3.363 3.726 13.148 1.00 81.44 111 LYS A N 1
ATOM 918 C CA . LYS A 1 111 ? 2.525 3.840 14.359 1.00 81.44 111 LYS A CA 1
ATOM 919 C C . LYS A 1 111 ? 3.244 4.439 15.567 1.00 81.44 111 LYS A C 1
ATOM 921 O O . LYS A 1 111 ? 2.576 4.845 16.509 1.00 81.44 111 LYS A O 1
ATOM 926 N N . ARG A 1 112 ? 4.581 4.408 15.572 1.00 71.75 112 ARG A N 1
ATOM 927 C CA . ARG A 1 112 ? 5.420 4.931 16.664 1.00 71.75 112 ARG A CA 1
ATOM 928 C C . ARG A 1 112 ? 5.787 6.410 16.490 1.00 71.75 112 ARG A C 1
ATOM 930 O O . ARG A 1 112 ? 6.357 6.981 17.410 1.00 71.75 112 ARG A O 1
ATOM 937 N N . LYS A 1 113 ? 5.512 6.985 15.319 1.00 54.62 113 LYS A N 1
ATOM 938 C CA . LYS A 1 113 ? 5.620 8.419 15.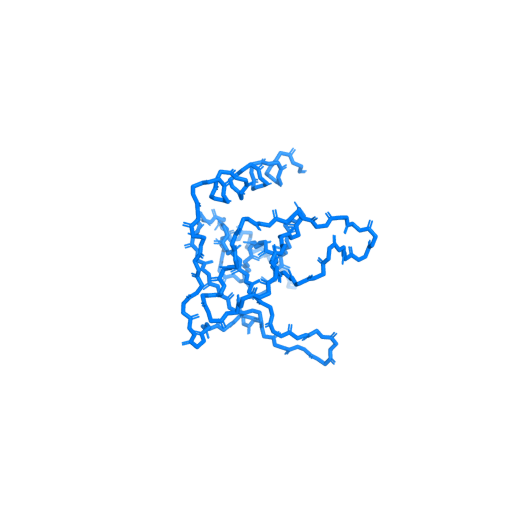027 1.00 54.62 113 LYS A CA 1
ATOM 939 C C . LYS A 1 113 ? 4.265 9.085 15.209 1.00 54.62 113 LYS A C 1
ATOM 941 O O . LYS A 1 113 ? 4.271 10.267 15.600 1.00 54.62 113 LYS A O 1
#

Radius of gyration: 14.56 Å; Cα contacts (8 Å, |Δi|>4): 203; chains: 1; bounding box: 36×39×31 Å

pLDDT: mean 88.82, std 12.75, range [39.84, 97.44]

Mean predicted aligned error: 5.5 Å

Secondary structure (DSSP, 8-state):
-------PPPEEEEEEEEEPP-SSS---EEEEEEE-SSEEEEEEEES-SEETTEEPEEPSS-SSTT--S--EE-SS-EEEEGGGEE--SS-----SHHHHHHHHHHHHHHH--

Sequence (113 aa):
MSYKKSKGKWSRSHLFLKRKKTKNEEGHPAYIFERNKNQRRYLAFTHSSSTNKIKNIELDKNVDSRDNRKCHVHPIAKIANVNDFEKPVNPYSLKTNRDKELIKGIISKNKRK

Solvent-accessible surface area (backbone atoms only — not comparable to full-atom values): 6569 Å² total; per-residue (Å²): 136,84,82,78,76,76,79,54,72,75,38,83,45,88,42,64,33,21,34,54,60,54,101,88,41,77,60,33,51,28,42,29,48,31,33,38,90,59,37,34,36,27,34,46,39,40,72,51,66,51,57,96,92,40,71,28,46,75,42,95,56,31,41,45,84,87,45,91,58,70,26,16,37,43,71,64,71,46,75,46,52,56,87,50,47,41,82,48,98,61,82,52,46,78,79,46,70,67,46,49,50,52,52,50,52,40,53,57,55,61,71,77,108

Nearest PDB structures (foldseek):
  6kyt-assembly2_E  TM=6.346E-01  e=1.892E-02  Mycobacterium tuberculosis H37Rv
  6l29-assembly1_B  TM=6.251E-01  e=1.997E-02  Mycobacterium tuberculosis
  6kyt-assembly1_J  TM=6.139E-01  e=1.524E-02  Mycobacterium tuberculosis H37Rv
  6kyt-assembly2_G  TM=6.281E-01  e=2.108E-02  Mycobacterium tuberculosis H37Rv
  6l2a-assembly1_A-2  TM=5.812E-01  e=1.256E-01  Mycobacterium tuberculosis

Foldseek 3Di:
DDPPPPPFDKDADFAWWWFADDPVGHTWIWGFGIDGPWKTKTKTKDLDCDDPPQGWAWAPAFQDPVDRGTMTIRLAIDMDTPVRTDHDPDGGDRDDPVRVVVVVVSVVVNVVD